Protein AF-A0A183EZ42-F1 (afdb_monomer_lite)

Secondary structure (DSSP, 8-state):
-PPPTT--HHHHHHHHHHT-SSGGGSPPHHHHHHHHHHHS-TTS--HHHHHHHHHHHHHHHHHH--

Sequence (66 aa):
MDAPEGCPPSVYRLMLQCWNWSPSDRPRFKEIHASLESLFPQSTIDEEDYGVLKQTFTHLRTVVLE

Organism: NCBI:txid637853

Foldseek 3Di:
DDDPPPDDPQLVVLVVQCVDPDPVSRDDPVRSVVSVCVVPPPVHDDPVNVVVVVVSVVVSCVNNVD

InterPro domains:
  IPR001245 Serine-threonine/tyrosine-protein kinase, catalytic domain [PF07714] (1-36)
  IPR011009 Protein kinase-like domain superfamily [SSF56112] (3-46)
  IPR050122 Receptor Tyrosine Kinase [PTHR24416] (1-42)

pLDDT: mean 76.89, std 11.29, range [48.38, 91.88]

Structure (mmCIF, N/CA/C/O backbone):
data_AF-A0A183EZ42-F1
#
_entry.id   AF-A0A183EZ42-F1
#
loop_
_atom_site.group_PDB
_atom_site.id
_atom_site.type_symbol
_atom_site.label_atom_id
_atom_site.label_alt_id
_atom_site.label_comp_id
_atom_site.label_asym_id
_atom_site.label_entity_id
_atom_site.label_seq_id
_atom_site.pdbx_PDB_ins_code
_atom_site.Cartn_x
_atom_site.Cartn_y
_atom_site.Cartn_z
_atom_site.occupanc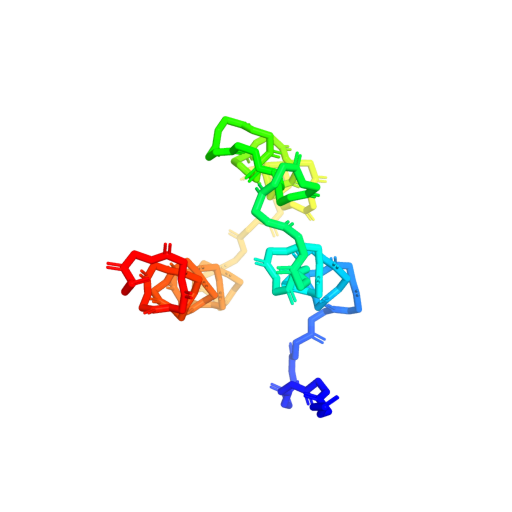y
_atom_site.B_iso_or_equiv
_atom_site.auth_seq_id
_atom_site.auth_comp_id
_atom_site.auth_asym_id
_atom_site.auth_atom_id
_atom_site.pdbx_PDB_model_num
ATOM 1 N N . MET A 1 1 ? -0.500 -14.947 -1.512 1.00 67.56 1 MET A N 1
ATOM 2 C CA . MET A 1 1 ? -0.729 -14.273 -0.218 1.00 67.56 1 MET A CA 1
ATOM 3 C C . MET A 1 1 ? -2.220 -14.129 -0.069 1.00 67.56 1 MET A C 1
ATOM 5 O O . MET A 1 1 ? -2.859 -13.892 -1.083 1.00 67.56 1 MET A O 1
ATOM 9 N N . ASP A 1 2 ? -2.742 -14.276 1.139 1.00 77.19 2 ASP A N 1
ATOM 10 C CA . ASP A 1 2 ? -4.127 -13.920 1.443 1.00 77.19 2 ASP A CA 1
ATOM 11 C C . ASP A 1 2 ? -4.180 -12.479 1.962 1.00 77.19 2 ASP A C 1
ATOM 13 O O . ASP A 1 2 ? -3.146 -11.895 2.310 1.00 77.19 2 ASP A O 1
ATOM 17 N N . ALA A 1 3 ? -5.368 -11.878 1.958 1.00 76.38 3 ALA A N 1
ATOM 18 C CA . ALA A 1 3 ? -5.561 -10.562 2.551 1.00 76.38 3 ALA A CA 1
ATOM 19 C C . ALA A 1 3 ? -5.444 -10.654 4.083 1.00 76.38 3 ALA A C 1
ATOM 21 O O . ALA A 1 3 ? -5.984 -11.597 4.666 1.00 76.38 3 ALA A O 1
ATOM 22 N N . PRO A 1 4 ? -4.776 -9.695 4.751 1.00 80.81 4 PRO A N 1
ATOM 23 C CA . PRO A 1 4 ? -4.795 -9.616 6.207 1.00 80.81 4 PRO A CA 1
ATOM 24 C C . PRO A 1 4 ? -6.222 -9.453 6.740 1.00 80.81 4 PRO A C 1
ATOM 26 O O . PRO A 1 4 ? -7.070 -8.835 6.089 1.00 80.81 4 PRO A O 1
ATOM 29 N N . GLU A 1 5 ? -6.476 -9.964 7.942 1.00 80.06 5 GLU A N 1
ATOM 30 C CA . GLU A 1 5 ? -7.754 -9.765 8.628 1.00 80.06 5 GLU A CA 1
ATOM 31 C C . GLU A 1 5 ? -8.021 -8.263 8.830 1.00 80.06 5 GLU A C 1
ATOM 33 O O . GLU A 1 5 ? -7.118 -7.503 9.183 1.00 80.06 5 GLU A O 1
ATOM 38 N N . GLY A 1 6 ? -9.242 -7.818 8.523 1.00 76.62 6 GLY A N 1
ATOM 39 C CA . GLY A 1 6 ? -9.620 -6.400 8.570 1.00 76.62 6 GLY A CA 1
ATOM 40 C C . GLY A 1 6 ? -9.089 -5.538 7.416 1.00 76.62 6 GLY A C 1
ATOM 41 O O . GLY A 1 6 ? -9.378 -4.347 7.379 1.00 76.62 6 GLY A O 1
ATOM 42 N N . CYS A 1 7 ? -8.348 -6.098 6.448 1.00 78.00 7 CYS A N 1
ATOM 43 C CA . CYS A 1 7 ? -7.841 -5.321 5.316 1.00 78.00 7 CYS A CA 1
ATOM 44 C C . CYS A 1 7 ? -8.937 -5.070 4.262 1.00 78.00 7 CYS A C 1
ATOM 46 O O . CYS A 1 7 ? -9.489 -6.028 3.707 1.00 78.00 7 CYS A O 1
ATOM 48 N N . PRO A 1 8 ? -9.232 -3.803 3.909 1.00 83.50 8 PRO A N 1
ATOM 49 C CA . PRO A 1 8 ? -10.197 -3.505 2.862 1.00 83.50 8 PRO A CA 1
ATOM 50 C C . PRO A 1 8 ? -9.759 -4.092 1.509 1.00 83.50 8 PRO A C 1
ATOM 52 O O . PRO A 1 8 ? -8.598 -3.934 1.115 1.00 83.50 8 PRO A O 1
ATOM 55 N N . PRO A 1 9 ? -10.676 -4.688 0.720 1.00 85.25 9 PRO A N 1
ATOM 56 C CA . PRO A 1 9 ? -10.335 -5.279 -0.577 1.00 85.25 9 PRO A CA 1
ATOM 57 C C . PRO A 1 9 ? -9.644 -4.309 -1.546 1.00 85.25 9 PRO A C 1
ATOM 59 O O . PRO A 1 9 ? -8.855 -4.720 -2.393 1.00 85.25 9 PRO A O 1
ATOM 62 N N . SER A 1 10 ? -9.941 -3.014 -1.446 1.00 84.94 10 SER A N 1
ATOM 63 C CA . SER A 1 10 ? -9.308 -1.961 -2.242 1.00 84.94 10 SER A CA 1
ATOM 64 C C . SER A 1 10 ? -7.842 -1.732 -1.877 1.00 84.94 10 SER A C 1
ATOM 66 O O . SER A 1 10 ? -7.009 -1.618 -2.776 1.00 84.94 10 SER A O 1
ATOM 68 N N . VAL A 1 11 ? -7.523 -1.723 -0.583 1.00 84.19 11 VAL A N 1
ATOM 69 C CA . VAL A 1 11 ? -6.152 -1.609 -0.078 1.00 84.19 11 VAL A CA 1
ATOM 70 C C . VAL A 1 11 ? -5.356 -2.846 -0.455 1.00 84.19 11 VAL A C 1
ATOM 72 O O . VAL A 1 11 ? -4.257 -2.733 -0.990 1.00 84.19 11 VAL A O 1
ATOM 75 N N . TYR A 1 12 ? -5.943 -4.029 -0.279 1.00 85.25 12 TYR A N 1
ATOM 76 C CA . TYR A 1 12 ? -5.288 -5.273 -0.654 1.00 85.25 12 TYR A CA 1
ATOM 77 C C . TYR A 1 12 ? -4.956 -5.339 -2.153 1.00 85.25 12 TYR A C 1
ATOM 79 O O . TYR A 1 12 ? -3.857 -5.740 -2.532 1.00 85.25 12 TYR A O 1
ATOM 87 N N . ARG A 1 13 ? -5.852 -4.858 -3.027 1.00 89.25 13 ARG A N 1
ATOM 88 C CA . ARG A 1 13 ? -5.557 -4.725 -4.465 1.00 89.25 13 ARG A CA 1
ATOM 89 C C . ARG A 1 13 ? -4.366 -3.805 -4.738 1.00 89.25 13 ARG A C 1
ATOM 91 O O . ARG A 1 13 ? -3.534 -4.147 -5.574 1.00 89.25 13 ARG A O 1
ATOM 98 N N . LEU A 1 14 ? -4.260 -2.678 -4.034 1.00 88.44 14 LEU A N 1
ATOM 99 C CA . LEU A 1 14 ? -3.102 -1.788 -4.148 1.00 88.44 14 LEU A CA 1
ATOM 100 C C . LEU A 1 14 ? -1.814 -2.472 -3.660 1.00 88.44 14 LEU A C 1
ATOM 102 O O . LEU A 1 14 ? -0.769 -2.335 -4.295 1.00 88.44 14 LEU A O 1
ATOM 106 N N . MET A 1 15 ? -1.882 -3.264 -2.585 1.00 86.56 15 MET A N 1
ATOM 107 C CA . MET A 1 15 ? -0.743 -4.060 -2.110 1.00 86.56 15 MET A CA 1
ATOM 108 C C . MET A 1 15 ? -0.272 -5.064 -3.169 1.00 86.56 15 MET A C 1
ATOM 110 O O . MET A 1 15 ? 0.922 -5.130 -3.452 1.00 86.56 15 MET A O 1
ATOM 114 N N . LEU A 1 16 ? -1.195 -5.777 -3.825 1.00 88.44 16 LEU A N 1
ATOM 115 C CA . LEU A 1 16 ? -0.862 -6.699 -4.918 1.00 88.44 16 LEU A CA 1
ATOM 116 C C . LEU A 1 16 ? -0.167 -5.995 -6.095 1.00 88.44 16 LEU A C 1
ATOM 118 O O . LEU A 1 16 ? 0.756 -6.559 -6.677 1.00 88.44 16 LEU A O 1
ATOM 122 N N . GLN A 1 17 ? -0.560 -4.759 -6.425 1.00 90.19 17 GLN A N 1
ATOM 123 C CA . GLN A 1 17 ? 0.126 -3.958 -7.449 1.00 90.19 17 GLN A CA 1
ATOM 124 C C . GLN A 1 17 ? 1.561 -3.604 -7.034 1.00 90.19 17 GLN A C 1
ATOM 126 O O . GLN A 1 17 ? 2.472 -3.633 -7.859 1.00 90.19 17 GLN A O 1
ATOM 131 N N . CYS A 1 18 ? 1.782 -3.308 -5.752 1.00 89.31 18 CYS A N 1
ATOM 132 C CA . CYS A 1 18 ? 3.117 -3.041 -5.212 1.00 89.31 18 CYS A CA 1
ATOM 133 C C . CYS A 1 18 ? 4.015 -4.288 -5.222 1.00 89.31 18 CYS A C 1
ATOM 135 O O . CYS A 1 18 ? 5.230 -4.165 -5.359 1.00 89.31 18 CYS A O 1
ATOM 137 N N . TRP A 1 19 ? 3.426 -5.482 -5.123 1.00 88.00 19 TRP A N 1
ATOM 138 C CA . TRP A 1 19 ? 4.125 -6.770 -5.177 1.00 88.00 19 TRP A CA 1
ATOM 139 C C . TRP A 1 19 ? 4.217 -7.369 -6.581 1.00 88.00 19 TRP A C 1
ATOM 141 O O . TRP A 1 19 ? 4.389 -8.581 -6.731 1.00 88.00 19 TRP A O 1
ATOM 151 N N . ASN A 1 20 ? 4.114 -6.547 -7.627 1.00 88.06 20 ASN A N 1
ATOM 152 C CA . ASN A 1 20 ? 4.302 -7.047 -8.979 1.00 88.06 20 ASN A CA 1
ATOM 153 C C . ASN A 1 20 ? 5.730 -7.593 -9.162 1.00 88.06 20 ASN A C 1
ATOM 155 O O . ASN A 1 20 ? 6.716 -7.007 -8.690 1.00 88.06 20 ASN A O 1
ATOM 159 N N . TRP A 1 21 ? 5.822 -8.727 -9.859 1.00 88.19 21 TRP A N 1
ATOM 160 C CA . TRP A 1 21 ? 7.081 -9.386 -10.181 1.00 88.19 21 TRP A CA 1
ATOM 161 C C . TRP A 1 21 ? 8.014 -8.447 -10.942 1.00 88.19 21 TRP A C 1
ATOM 163 O O . TRP A 1 21 ? 9.181 -8.313 -10.579 1.00 88.19 21 TRP A O 1
ATOM 173 N N . SER A 1 22 ? 7.486 -7.761 -11.960 1.00 91.62 22 SER A N 1
ATOM 174 C CA . SER A 1 22 ? 8.257 -6.784 -12.720 1.00 91.62 22 SER A CA 1
ATOM 175 C C . SER A 1 22 ? 8.335 -5.453 -11.965 1.00 91.62 22 SER A C 1
ATOM 177 O O . SER A 1 22 ? 7.292 -4.845 -11.707 1.00 91.62 22 SER A O 1
ATOM 179 N N . PRO A 1 23 ? 9.537 -4.932 -11.651 1.00 87.38 23 PRO A N 1
ATOM 180 C CA . PRO A 1 23 ? 9.681 -3.627 -11.008 1.00 87.38 23 PRO A CA 1
ATOM 181 C C . PRO A 1 23 ? 9.107 -2.472 -11.835 1.00 87.38 23 PRO A C 1
ATOM 183 O O . PRO A 1 23 ? 8.657 -1.486 -11.259 1.00 87.38 23 PRO A O 1
ATOM 186 N N . SER A 1 24 ? 9.096 -2.594 -13.169 1.00 91.62 24 SER A N 1
ATOM 187 C CA . SER A 1 24 ? 8.518 -1.585 -14.070 1.00 91.62 24 SER A CA 1
ATOM 188 C C . SER A 1 24 ? 7.011 -1.424 -13.907 1.00 91.62 24 SER A C 1
ATOM 190 O O . SER A 1 24 ? 6.475 -0.368 -14.229 1.00 91.62 24 SER A O 1
ATOM 192 N N . ASP A 1 25 ? 6.345 -2.471 -13.424 1.00 91.31 25 ASP A N 1
ATOM 193 C CA . ASP A 1 25 ? 4.888 -2.542 -13.338 1.00 91.31 25 ASP A CA 1
ATOM 194 C C . ASP A 1 25 ? 4.391 -2.180 -11.933 1.00 91.31 25 ASP A C 1
ATOM 196 O O . ASP A 1 25 ? 3.184 -2.103 -11.693 1.00 91.31 25 ASP A O 1
ATOM 200 N N . ARG A 1 26 ? 5.318 -1.965 -10.989 1.00 91.88 26 ARG A N 1
ATOM 201 C CA . ARG A 1 26 ? 4.992 -1.491 -9.647 1.00 91.88 26 ARG A CA 1
ATOM 202 C C . ARG A 1 26 ? 4.616 -0.008 -9.720 1.00 91.88 26 ARG A C 1
ATOM 204 O O . ARG A 1 26 ? 5.329 0.773 -10.354 1.00 91.88 26 ARG A O 1
ATOM 211 N N . PRO A 1 27 ? 3.533 0.415 -9.049 1.00 90.12 27 PRO A N 1
ATOM 212 C CA . PRO A 1 27 ? 3.165 1.818 -8.996 1.00 90.12 27 PRO A CA 1
ATOM 213 C C . PRO A 1 27 ? 4.254 2.620 -8.280 1.00 90.12 27 PRO A C 1
ATOM 215 O O . PRO A 1 27 ? 4.851 2.179 -7.295 1.00 90.12 27 PRO A O 1
ATOM 218 N N . ARG A 1 28 ? 4.499 3.840 -8.752 1.00 88.25 28 ARG A N 1
ATOM 219 C CA . ARG A 1 28 ? 5.392 4.778 -8.075 1.00 88.25 28 ARG A CA 1
ATOM 220 C C . ARG A 1 28 ? 4.749 5.238 -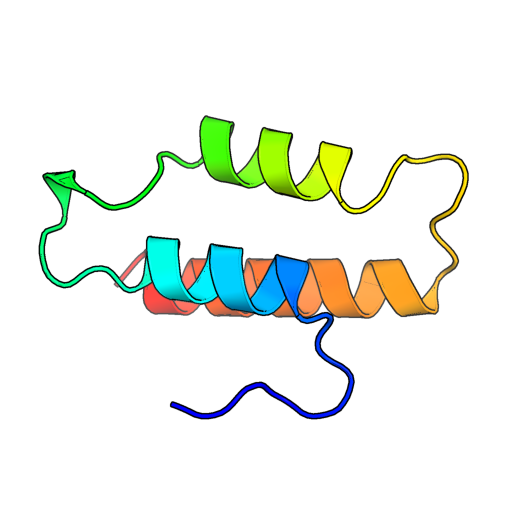6.781 1.00 88.25 28 ARG A C 1
ATOM 222 O O . ARG A 1 28 ? 3.529 5.324 -6.660 1.00 88.25 28 ARG A O 1
ATOM 229 N N . PHE A 1 29 ? 5.581 5.678 -5.845 1.00 85.12 29 PHE A N 1
ATOM 230 C CA . PHE A 1 29 ? 5.113 6.164 -4.549 1.00 85.12 29 PHE A CA 1
ATOM 231 C C . PHE A 1 29 ? 4.014 7.239 -4.653 1.00 85.12 29 PHE A C 1
ATOM 233 O O . PHE A 1 29 ? 3.038 7.204 -3.909 1.00 85.12 29 PHE A O 1
ATOM 240 N N . LYS A 1 30 ? 4.117 8.153 -5.628 1.00 83.19 30 LYS A N 1
ATOM 241 C CA . LYS A 1 30 ? 3.091 9.179 -5.884 1.00 83.19 30 LYS A CA 1
ATOM 242 C C . LYS A 1 30 ? 1.728 8.582 -6.268 1.00 83.19 30 LYS A C 1
ATOM 244 O O . LYS A 1 30 ? 0.699 9.111 -5.867 1.00 83.19 30 LYS A O 1
ATOM 249 N N . GLU A 1 31 ? 1.723 7.497 -7.038 1.00 89.44 31 GLU A N 1
ATOM 250 C CA . GLU A 1 31 ? 0.508 6.802 -7.486 1.00 89.44 31 GLU A CA 1
ATOM 251 C C . GLU A 1 31 ? -0.115 5.997 -6.339 1.00 89.44 31 GLU A C 1
ATOM 253 O O . GLU A 1 31 ? -1.335 6.002 -6.175 1.00 89.44 31 GLU A O 1
ATOM 258 N N . ILE A 1 32 ? 0.721 5.390 -5.489 1.00 86.75 32 ILE A N 1
ATOM 259 C CA . ILE A 1 32 ? 0.293 4.718 -4.253 1.00 86.75 32 ILE A CA 1
ATOM 260 C C . ILE A 1 32 ? -0.376 5.724 -3.309 1.00 86.75 32 ILE A C 1
ATOM 262 O O . ILE A 1 32 ? -1.478 5.474 -2.827 1.00 86.75 32 ILE A O 1
ATOM 266 N N . HIS A 1 33 ? 0.253 6.882 -3.085 1.00 80.69 33 HIS A N 1
ATOM 267 C CA . HIS A 1 33 ? -0.280 7.935 -2.219 1.00 80.69 33 HIS A CA 1
ATOM 268 C C . HIS A 1 33 ? -1.641 8.447 -2.700 1.00 80.69 33 HIS A C 1
ATOM 270 O O . HIS A 1 33 ? -2.595 8.464 -1.930 1.00 80.69 33 HIS A O 1
ATOM 276 N N . ALA A 1 34 ? -1.750 8.795 -3.986 1.00 85.50 34 ALA A N 1
ATOM 277 C CA . ALA A 1 34 ? -3.005 9.262 -4.572 1.00 85.50 34 ALA A CA 1
ATOM 278 C C . ALA A 1 34 ? -4.111 8.194 -4.507 1.00 85.50 34 ALA A C 1
ATOM 280 O O . ALA A 1 34 ? -5.272 8.511 -4.252 1.00 85.50 34 ALA A O 1
ATOM 281 N N . SER A 1 35 ? -3.752 6.919 -4.698 1.00 87.38 35 SER A N 1
ATOM 282 C CA . SER A 1 35 ? -4.697 5.809 -4.553 1.00 87.38 35 SER A CA 1
ATOM 283 C C . SER A 1 35 ? -5.205 5.713 -3.117 1.00 87.38 35 SER A C 1
ATOM 285 O O . SER A 1 35 ? -6.406 5.610 -2.907 1.00 87.38 35 SER A O 1
ATOM 287 N N . LEU A 1 36 ? -4.321 5.808 -2.121 1.00 81.31 36 LEU A N 1
ATOM 288 C CA . LEU A 1 36 ? -4.704 5.740 -0.709 1.00 81.31 36 LEU A CA 1
ATOM 289 C C . LEU A 1 36 ? -5.562 6.933 -0.272 1.00 81.31 36 LEU A C 1
ATOM 291 O O . LEU A 1 36 ? -6.559 6.719 0.408 1.00 81.31 36 LEU A O 1
ATOM 295 N N . GLU A 1 37 ? -5.261 8.153 -0.723 1.00 82.31 37 GLU A N 1
ATOM 296 C CA . GLU A 1 37 ? -6.126 9.324 -0.490 1.00 82.31 37 GLU A CA 1
ATOM 297 C C . GLU A 1 37 ? -7.518 9.155 -1.113 1.00 82.31 37 GLU A C 1
ATOM 299 O O . GLU A 1 37 ? -8.518 9.560 -0.524 1.00 82.31 37 GLU A O 1
ATOM 304 N N . SER A 1 38 ? -7.606 8.530 -2.291 1.00 84.69 38 SER A N 1
ATOM 305 C CA . SER A 1 38 ? -8.895 8.234 -2.923 1.00 84.69 38 SER A CA 1
ATOM 306 C C . SER A 1 38 ? -9.673 7.135 -2.199 1.00 84.69 38 SER A C 1
ATOM 308 O O . SER A 1 38 ? -10.902 7.132 -2.267 1.00 84.69 38 SER A O 1
ATOM 310 N N . LEU A 1 39 ? -8.985 6.176 -1.574 1.00 81.25 39 LEU A N 1
ATOM 311 C CA . LEU A 1 39 ? -9.616 5.094 -0.817 1.00 81.25 39 LEU A CA 1
ATOM 312 C C . LEU A 1 39 ? -10.090 5.556 0.562 1.00 81.25 39 LEU A C 1
ATOM 314 O O . LEU A 1 39 ? -11.082 5.030 1.057 1.00 81.25 39 LEU A O 1
ATOM 318 N N . PHE A 1 40 ? -9.413 6.549 1.138 1.00 75.56 40 PHE A N 1
ATOM 319 C CA . PHE A 1 40 ? -9.727 7.128 2.438 1.00 75.56 40 PHE A CA 1
ATOM 320 C C . PHE A 1 40 ?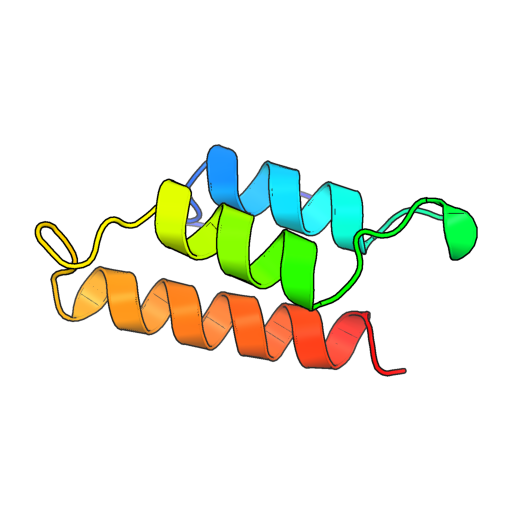 -9.750 8.657 2.336 1.00 75.56 40 PHE A C 1
ATOM 322 O O . PHE A 1 40 ? -8.763 9.322 2.666 1.00 75.56 40 PHE A O 1
ATOM 329 N N . PRO A 1 41 ? -10.862 9.245 1.865 1.00 65.94 41 PRO A N 1
ATOM 330 C CA . PRO A 1 41 ? -11.033 10.689 1.881 1.00 65.94 41 PRO A CA 1
ATOM 331 C C . PRO A 1 41 ? -10.902 11.200 3.321 1.00 65.94 41 PRO A C 1
ATOM 333 O O . PRO A 1 41 ? -11.539 10.665 4.222 1.00 65.94 41 PRO A O 1
ATOM 336 N N . GLN A 1 42 ? -10.116 12.258 3.548 1.00 57.88 42 GLN A N 1
ATOM 337 C CA . GLN A 1 42 ? -9.825 12.824 4.883 1.00 57.88 42 GLN A CA 1
ATOM 338 C C . GLN A 1 42 ? -11.069 13.132 5.747 1.00 57.88 42 GLN A C 1
ATOM 340 O O . GLN A 1 42 ? -10.948 13.305 6.954 1.00 57.88 42 GLN A O 1
ATOM 345 N N . SER A 1 43 ? -12.262 13.192 5.148 1.00 55.88 43 SER A N 1
ATOM 346 C CA . SER A 1 43 ? -13.548 13.404 5.815 1.00 55.88 43 SER A CA 1
ATOM 347 C C . SER A 1 43 ? -14.171 12.157 6.463 1.00 55.88 43 SER A C 1
ATOM 349 O O . SER A 1 43 ? -15.204 12.296 7.110 1.00 55.88 43 SER A O 1
ATOM 351 N N . THR A 1 44 ? -13.616 10.957 6.264 1.00 56.22 44 THR A N 1
ATOM 352 C CA . THR A 1 44 ? -14.175 9.684 6.773 1.00 56.22 44 THR A CA 1
ATOM 353 C C . THR A 1 44 ? -13.158 8.835 7.536 1.00 56.22 44 THR A C 1
ATOM 355 O O . THR A 1 44 ? -13.393 7.650 7.727 1.00 56.22 44 THR A O 1
ATOM 358 N N . ILE A 1 45 ? -12.008 9.399 7.917 1.00 60.22 45 ILE A N 1
ATOM 359 C CA . ILE A 1 45 ? -10.946 8.646 8.595 1.00 60.22 45 ILE A CA 1
ATOM 360 C C . ILE A 1 45 ? -11.158 8.739 10.104 1.00 60.22 45 ILE A C 1
ATOM 362 O O . ILE A 1 45 ? -10.791 9.740 10.721 1.00 60.22 45 ILE A O 1
ATOM 366 N N . ASP A 1 46 ? -11.714 7.684 10.689 1.00 65.88 46 ASP A N 1
ATOM 367 C CA . ASP A 1 46 ? -11.673 7.474 12.136 1.00 65.88 46 ASP A CA 1
ATOM 368 C C . ASP A 1 46 ? -10.270 6.964 12.553 1.00 65.88 46 ASP A C 1
ATOM 370 O O . ASP A 1 46 ? -9.502 6.463 11.724 1.00 65.88 46 ASP A O 1
ATOM 374 N N . GLU A 1 47 ? -9.882 7.100 13.831 1.00 64.38 47 GLU A N 1
ATOM 375 C CA . GLU A 1 47 ? -8.532 6.729 14.324 1.00 64.38 47 GLU A CA 1
ATOM 376 C C . GLU A 1 47 ? -8.118 5.284 13.973 1.00 64.38 47 GLU A C 1
ATOM 378 O O . GLU A 1 47 ? -6.932 5.003 13.768 1.00 64.38 47 GLU A O 1
ATOM 383 N N . GLU A 1 48 ? -9.090 4.380 13.862 1.00 66.00 48 GLU A N 1
ATOM 384 C CA . GLU A 1 48 ? -8.889 2.970 13.526 1.00 66.00 48 GLU A CA 1
ATOM 385 C C . GLU A 1 48 ? -8.420 2.779 12.070 1.00 66.00 48 GLU A C 1
ATOM 387 O O . GLU A 1 48 ? -7.444 2.065 11.816 1.00 66.00 48 GLU A O 1
ATOM 392 N N . ASP A 1 49 ? -8.997 3.527 11.125 1.00 68.56 49 ASP A N 1
ATOM 393 C CA . ASP A 1 49 ? -8.607 3.499 9.709 1.00 68.56 49 ASP A CA 1
ATOM 394 C C . ASP A 1 49 ? -7.216 4.113 9.485 1.00 68.56 49 ASP A C 1
ATOM 396 O O . ASP A 1 49 ? -6.437 3.652 8.641 1.00 68.56 49 ASP A O 1
ATOM 400 N N . TYR A 1 50 ? -6.841 5.113 10.291 1.00 69.56 50 TYR A N 1
ATOM 401 C CA . TYR A 1 50 ? -5.492 5.682 10.265 1.00 69.56 50 TYR A CA 1
ATOM 402 C C . TYR A 1 50 ? -4.424 4.669 10.716 1.00 69.56 50 TYR A C 1
ATOM 404 O O . TYR A 1 50 ? -3.318 4.632 10.162 1.00 69.56 50 TYR A O 1
ATOM 412 N N . GLY A 1 51 ? -4.754 3.813 11.688 1.00 67.94 51 GLY A N 1
ATOM 413 C CA . GLY A 1 51 ? -3.904 2.703 12.120 1.00 67.94 51 GLY A CA 1
ATOM 414 C C . GLY A 1 51 ? -3.654 1.695 10.996 1.00 67.94 51 GLY A C 1
ATOM 415 O O . GLY A 1 51 ? -2.501 1.337 10.729 1.00 67.94 51 GLY A O 1
ATOM 416 N N . VAL A 1 52 ? -4.710 1.313 10.272 1.00 69.38 52 VAL A N 1
ATOM 417 C CA . VAL A 1 52 ? -4.634 0.409 9.110 1.00 69.38 52 VAL A CA 1
ATOM 418 C C . VAL A 1 52 ? -3.805 1.025 7.983 1.00 69.38 52 VAL A C 1
ATOM 420 O O . VAL A 1 52 ? -2.957 0.345 7.397 1.00 69.38 52 VAL A O 1
ATOM 423 N N . LEU A 1 53 ? -3.967 2.324 7.714 1.00 69.88 53 LEU A N 1
ATOM 424 C CA . LEU A 1 53 ? -3.151 3.053 6.743 1.00 69.88 53 LEU A CA 1
ATOM 425 C C . LEU A 1 53 ? -1.672 3.053 7.126 1.00 69.88 53 LEU A C 1
ATOM 427 O O . LEU A 1 53 ? -0.835 2.667 6.310 1.00 69.88 53 LEU A O 1
ATOM 431 N N . LYS A 1 54 ? -1.330 3.428 8.366 1.00 70.06 54 LYS A N 1
ATOM 432 C CA . LYS A 1 54 ? 0.061 3.395 8.848 1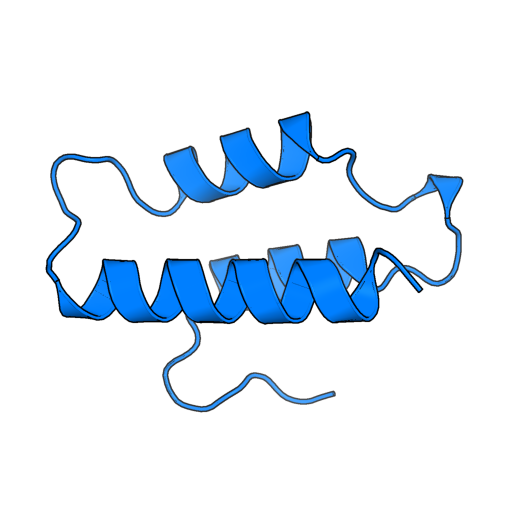.00 70.06 54 LYS A CA 1
ATOM 433 C C . LYS A 1 54 ? 0.660 2.000 8.753 1.00 70.06 54 LYS A C 1
ATOM 435 O O . LYS A 1 54 ? 1.802 1.866 8.311 1.00 70.06 54 LYS A O 1
ATOM 440 N N . GLN A 1 55 ? -0.091 0.974 9.138 1.00 71.62 55 GLN A N 1
ATOM 441 C CA . GLN A 1 55 ? 0.368 -0.4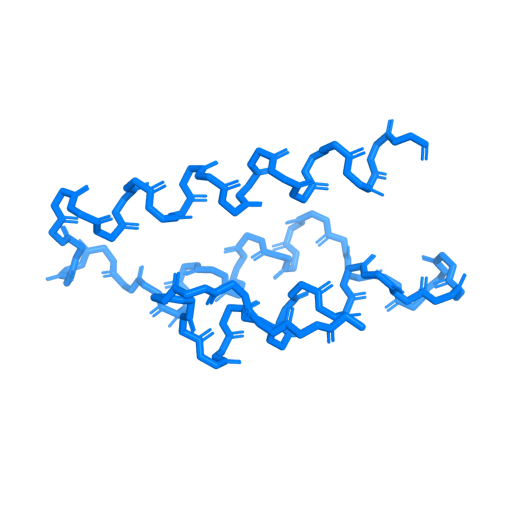09 9.076 1.00 71.62 55 GLN A CA 1
ATOM 442 C C . GLN A 1 55 ? 0.600 -0.860 7.631 1.00 71.62 55 GLN A C 1
ATOM 444 O O . GLN A 1 55 ? 1.631 -1.469 7.339 1.00 71.62 55 GLN A O 1
ATOM 449 N N . THR A 1 56 ? -0.312 -0.504 6.723 1.00 68.38 56 THR A N 1
ATOM 450 C CA . THR A 1 56 ? -0.206 -0.793 5.288 1.00 68.38 56 THR A CA 1
ATOM 451 C C . THR A 1 56 ? 0.990 -0.075 4.679 1.00 68.38 56 THR A C 1
ATOM 453 O O . THR A 1 56 ? 1.795 -0.709 4.011 1.00 68.38 56 THR A O 1
ATOM 456 N N . PHE A 1 57 ? 1.168 1.220 4.948 1.00 72.69 57 PHE A N 1
ATOM 457 C CA . PHE A 1 57 ? 2.335 1.980 4.499 1.00 72.69 57 PHE A CA 1
ATOM 458 C C . PHE A 1 57 ? 3.638 1.407 5.051 1.00 72.69 57 PHE A C 1
ATOM 460 O O . PHE A 1 57 ? 4.624 1.349 4.325 1.00 72.69 57 PHE A O 1
ATOM 467 N N . THR A 1 58 ? 3.652 0.971 6.310 1.00 71.31 58 THR A N 1
ATOM 468 C CA . THR A 1 58 ? 4.835 0.373 6.941 1.00 71.31 58 THR A CA 1
ATOM 469 C C . THR A 1 58 ? 5.181 -0.956 6.277 1.00 71.31 58 THR A C 1
ATOM 471 O O . THR A 1 58 ? 6.328 -1.142 5.881 1.00 71.31 58 THR A O 1
ATOM 474 N N . HIS A 1 59 ? 4.189 -1.825 6.055 1.00 66.62 59 HIS A N 1
ATOM 475 C CA . HIS A 1 59 ? 4.370 -3.066 5.302 1.00 66.62 59 HIS A CA 1
ATOM 476 C C . HIS A 1 59 ? 4.833 -2.789 3.875 1.00 66.62 59 HIS A C 1
ATOM 478 O O . HIS A 1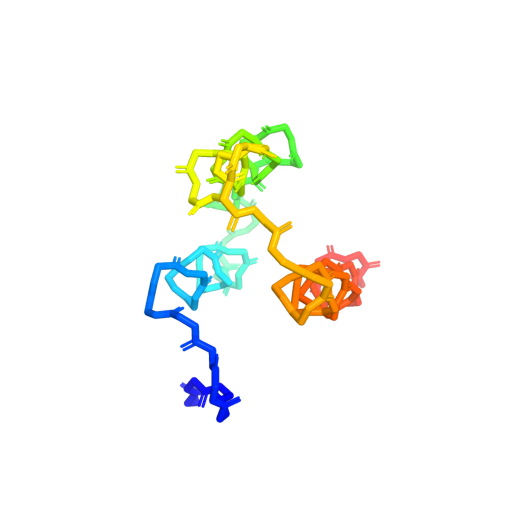 59 ? 5.865 -3.309 3.472 1.00 66.62 59 HIS A O 1
ATOM 484 N N . LEU A 1 60 ? 4.135 -1.926 3.131 1.00 65.69 60 LEU A N 1
ATOM 485 C CA . LEU A 1 60 ? 4.528 -1.520 1.781 1.00 65.69 60 LEU A CA 1
ATOM 486 C C . LEU A 1 60 ? 5.963 -1.000 1.754 1.00 65.69 60 LEU A C 1
ATOM 488 O O . LEU A 1 60 ? 6.722 -1.372 0.871 1.00 65.69 60 LEU A O 1
ATOM 492 N N . ARG A 1 61 ? 6.370 -0.197 2.740 1.00 69.06 61 ARG A N 1
ATOM 493 C CA . ARG A 1 61 ? 7.740 0.308 2.834 1.00 69.06 61 ARG A CA 1
ATOM 494 C C . ARG A 1 61 ? 8.751 -0.818 3.041 1.00 69.06 61 ARG A C 1
ATOM 496 O O . ARG A 1 61 ? 9.791 -0.785 2.402 1.00 69.06 61 ARG A O 1
ATOM 503 N N . THR A 1 62 ? 8.443 -1.810 3.873 1.00 66.81 62 THR A N 1
ATOM 504 C CA . THR A 1 62 ? 9.301 -2.984 4.083 1.00 66.81 62 THR A CA 1
ATOM 505 C C . THR A 1 62 ? 9.385 -3.878 2.845 1.00 66.81 62 THR A C 1
ATOM 507 O O . THR A 1 62 ? 10.463 -4.362 2.545 1.00 66.81 62 THR A O 1
ATOM 510 N N . VAL A 1 63 ? 8.292 -4.080 2.097 1.00 59.34 63 VAL A N 1
ATOM 511 C CA . VAL A 1 63 ? 8.304 -4.995 0.934 1.00 59.34 63 VAL A CA 1
ATOM 512 C C . VAL A 1 63 ? 8.741 -4.321 -0.375 1.00 59.34 63 VAL A C 1
ATOM 514 O O . VAL A 1 63 ? 9.116 -5.005 -1.321 1.00 59.34 63 VAL A O 1
ATOM 517 N N . VAL A 1 64 ? 8.648 -2.989 -0.474 1.00 60.50 64 VAL A N 1
ATOM 518 C CA . VAL A 1 64 ? 8.997 -2.227 -1.690 1.00 60.50 64 VAL A CA 1
ATOM 519 C C . VAL A 1 64 ? 10.399 -1.607 -1.613 1.00 60.50 64 VAL A C 1
ATOM 521 O O . VAL A 1 64 ? 10.967 -1.326 -2.666 1.00 60.50 64 VAL A O 1
ATOM 524 N N . LEU A 1 65 ? 10.958 -1.378 -0.414 1.00 54.78 65 LEU A N 1
ATOM 525 C CA . LEU A 1 65 ? 12.301 -0.792 -0.224 1.00 54.78 65 LEU A CA 1
ATOM 526 C C . LEU A 1 65 ? 13.384 -1.790 0.235 1.00 54.78 65 LEU A C 1
ATOM 528 O O . LEU A 1 65 ? 14.433 -1.342 0.700 1.00 54.78 65 LEU A O 1
ATOM 532 N N . GLU A 1 66 ? 13.162 -3.097 0.090 1.00 48.38 66 GLU A N 1
ATOM 533 C CA . GLU A 1 66 ? 14.260 -4.078 -0.006 1.00 48.38 66 GLU A CA 1
ATOM 534 C C . GLU A 1 66 ? 14.700 -4.271 -1.464 1.00 48.38 66 GLU A C 1
ATOM 536 O O . GLU A 1 66 ? 13.816 -4.365 -2.351 1.00 48.38 66 GLU A O 1
#

Radius of gyration: 11.78 Å; chains: 1; bounding box: 28×28×28 Å